Protein AF-A0A8I0C9Y8-F1 (afdb_monomer_lite)

Foldseek 3Di:
DPQWWWFAFPVRDTDTWHFLVPDPDQAQWKWKKFKWFQDPQAIFTPDIDIDNTSVDDPDDDHDPRITIIIDTPADPVRRVVVRCRHPVVPPDDDDDGRHTDD

Radius of gyration: 13.0 Å; chains: 1; bounding box: 29×27×39 Å

Sequence (102 aa):
MSNYLIFRGASGAGYSYMPLSRAPLLKGRSGNYVLARAGDSGWEIVSAGEAPDLGTAPWPDPAADEMVLIRFNVSRSAREAELADLVGGAEGGAQQGLRATG

pLDDT: mean 82.07, std 17.8, range [30.05, 95.31]

Secondary structure (DSSP, 8-state):
----EEEEPTTS-EEEEEEGGG----TT--EEEEEEEEETTEEEEEEEEEES-TTT-------TTEEEEEEES--HHHHHHHHHHHHTT-SSSS----PPB-

Structure (mmCIF, N/CA/C/O backbone):
data_AF-A0A8I0C9Y8-F1
#
_entry.id   AF-A0A8I0C9Y8-F1
#
loop_
_atom_site.group_PDB
_atom_site.id
_atom_site.type_symbol
_atom_site.label_atom_id
_atom_site.label_alt_id
_atom_site.label_comp_id
_atom_site.label_asym_id
_atom_site.label_entity_id
_atom_site.label_seq_id
_atom_site.pdbx_PDB_ins_code
_atom_site.Cartn_x
_atom_site.Cartn_y
_atom_site.Cartn_z
_atom_site.occupancy
_atom_site.B_iso_or_equiv
_atom_site.auth_seq_id
_atom_site.auth_comp_id
_atom_site.auth_asym_id
_atom_site.auth_atom_id
_atom_site.pdbx_PDB_model_num
ATOM 1 N N . MET A 1 1 ? -17.539 4.284 -9.885 1.00 41.69 1 MET A N 1
ATOM 2 C CA . MET A 1 1 ? -17.374 3.811 -8.494 1.00 41.69 1 MET A CA 1
ATOM 3 C C . MET A 1 1 ? -15.892 3.858 -8.183 1.00 41.69 1 MET A C 1
ATOM 5 O O . MET A 1 1 ? -15.108 3.400 -9.007 1.00 41.69 1 MET A O 1
ATOM 9 N N . SER A 1 2 ? -15.500 4.549 -7.116 1.00 48.84 2 SER A N 1
ATOM 10 C CA . SER A 1 2 ? -14.092 4.830 -6.827 1.00 48.84 2 SER A 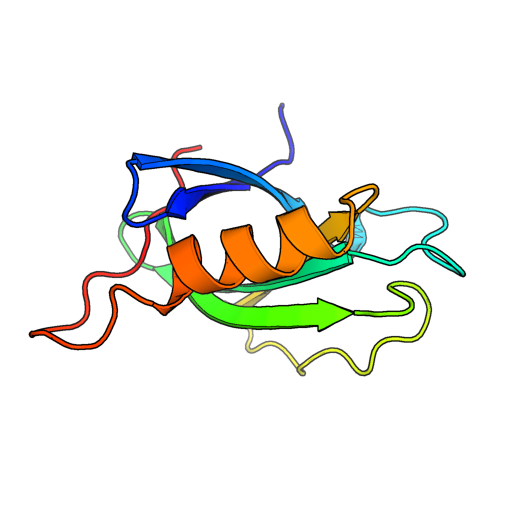CA 1
ATOM 11 C C . SER A 1 2 ? -13.375 3.533 -6.450 1.00 48.84 2 SER A C 1
ATOM 13 O O . SER A 1 2 ? -13.651 2.941 -5.420 1.00 48.84 2 SER A O 1
ATOM 15 N N . ASN A 1 3 ? -12.484 3.070 -7.328 1.00 74.31 3 ASN A N 1
ATOM 16 C CA . ASN A 1 3 ? -11.813 1.763 -7.277 1.00 74.31 3 ASN A CA 1
ATOM 17 C C . ASN A 1 3 ? -10.615 1.721 -6.311 1.00 74.31 3 ASN A C 1
ATOM 19 O O . ASN A 1 3 ? -9.650 0.997 -6.562 1.00 74.31 3 ASN A O 1
ATOM 23 N N . TYR A 1 4 ? -10.649 2.543 -5.267 1.00 88.12 4 TYR A N 1
ATOM 24 C CA . TYR A 1 4 ? -9.556 2.710 -4.322 1.00 88.12 4 TYR A CA 1
ATOM 25 C C . TYR A 1 4 ? -9.978 2.196 -2.949 1.00 88.12 4 TYR A C 1
ATOM 27 O O . TYR A 1 4 ? -11.108 2.427 -2.531 1.00 88.12 4 TYR A O 1
ATOM 35 N N . LEU A 1 5 ? -9.060 1.535 -2.251 1.00 91.88 5 LEU A N 1
ATOM 36 C CA . LEU A 1 5 ? -9.201 1.171 -0.846 1.00 91.88 5 LEU A CA 1
ATOM 37 C C . LEU A 1 5 ? -8.428 2.173 0.001 1.00 91.88 5 LEU A C 1
ATOM 39 O O . LEU A 1 5 ? -7.284 2.495 -0.315 1.00 91.88 5 LEU A O 1
ATOM 43 N N . ILE A 1 6 ? -9.063 2.690 1.051 1.00 93.25 6 ILE A N 1
ATOM 44 C CA . ILE A 1 6 ? -8.457 3.682 1.938 1.00 93.25 6 ILE A CA 1
ATOM 45 C C . ILE A 1 6 ? -8.048 2.992 3.229 1.00 93.25 6 ILE A C 1
ATOM 47 O O . ILE A 1 6 ? -8.918 2.667 4.028 1.00 93.25 6 ILE A O 1
ATOM 51 N N . PHE A 1 7 ? -6.751 2.820 3.466 1.00 92.12 7 PHE A N 1
ATOM 52 C CA . PHE A 1 7 ? -6.248 2.364 4.761 1.00 92.12 7 PHE A CA 1
ATOM 53 C C . PHE A 1 7 ? -5.994 3.555 5.675 1.00 92.12 7 PHE A C 1
ATOM 55 O O . PHE A 1 7 ? -5.472 4.578 5.232 1.00 92.12 7 PHE A O 1
ATOM 62 N N . ARG A 1 8 ? -6.366 3.433 6.948 1.00 92.44 8 ARG A N 1
ATOM 63 C CA . ARG A 1 8 ? -6.061 4.443 7.965 1.00 92.44 8 ARG A CA 1
ATOM 64 C C . ARG A 1 8 ? -4.819 4.031 8.735 1.00 92.44 8 ARG A C 1
ATOM 66 O O . ARG A 1 8 ? -4.823 2.941 9.291 1.00 92.44 8 ARG A O 1
ATOM 73 N N . GLY A 1 9 ? -3.799 4.881 8.770 1.00 91.06 9 GLY A N 1
ATOM 74 C CA . GLY A 1 9 ? -2.637 4.668 9.633 1.00 91.06 9 GLY A CA 1
ATOM 75 C C . GLY A 1 9 ? -2.903 5.078 11.083 1.00 91.06 9 GLY A C 1
ATOM 76 O O . GLY A 1 9 ? -3.957 5.641 11.403 1.00 91.06 9 GLY A O 1
ATOM 77 N N . ALA A 1 10 ? -1.944 4.798 11.965 1.00 91.19 10 ALA A N 1
ATOM 78 C CA . ALA A 1 10 ? -2.032 5.073 13.400 1.00 91.19 10 ALA A CA 1
ATOM 79 C C . ALA A 1 10 ? -2.219 6.568 13.717 1.00 91.19 10 ALA A C 1
ATOM 81 O O . ALA A 1 10 ? -2.892 6.922 14.685 1.00 91.19 10 ALA A O 1
ATOM 82 N N . SER A 1 11 ? -1.696 7.453 12.867 1.00 89.69 11 SER A N 1
ATOM 83 C CA . SER A 1 11 ? -1.890 8.903 12.942 1.00 89.69 11 SER A CA 1
ATOM 84 C C . SER A 1 11 ? -3.321 9.361 12.622 1.00 89.69 11 SER A C 1
ATOM 86 O O . SER A 1 11 ? -3.663 10.527 12.826 1.00 89.69 11 SER A O 1
ATOM 88 N N . GLY A 1 12 ? -4.163 8.472 12.085 1.00 89.81 12 GLY A N 1
ATOM 89 C CA . GLY A 1 12 ? -5.486 8.789 11.550 1.00 89.81 12 GLY A CA 1
ATOM 90 C C . GLY A 1 12 ? -5.478 9.248 10.087 1.00 89.81 12 GLY A C 1
ATOM 91 O O . GLY A 1 12 ? -6.556 9.481 9.527 1.00 89.81 12 GLY A O 1
ATOM 92 N N . ALA A 1 13 ? -4.305 9.354 9.453 1.00 91.44 13 ALA A N 1
ATOM 93 C CA . ALA A 1 13 ? -4.178 9.659 8.032 1.00 91.44 13 ALA A CA 1
ATOM 94 C C . ALA A 1 13 ? -4.782 8.549 7.157 1.00 91.44 13 ALA A C 1
ATOM 96 O O . ALA A 1 13 ? -4.642 7.363 7.445 1.00 91.44 13 ALA A O 1
ATOM 97 N N . GLY A 1 14 ? -5.464 8.944 6.078 1.00 92.69 14 GLY A N 1
ATOM 98 C CA . GLY A 1 14 ? -6.032 8.028 5.090 1.00 92.69 14 GLY A CA 1
ATOM 99 C C . GLY A 1 14 ? -5.137 7.896 3.861 1.00 92.69 14 GLY A C 1
ATOM 100 O O . GLY A 1 14 ? -4.777 8.897 3.239 1.00 92.69 14 GLY A O 1
ATOM 101 N N . TYR A 1 15 ? -4.835 6.661 3.478 1.00 93.94 15 TYR A N 1
ATOM 102 C CA . TYR A 1 15 ? -3.988 6.325 2.342 1.00 93.94 15 TYR A CA 1
ATOM 103 C C . TYR A 1 15 ? -4.781 5.541 1.303 1.00 93.94 15 TYR A C 1
ATOM 105 O O . TYR A 1 15 ? -5.228 4.425 1.558 1.00 93.94 15 TYR A O 1
ATOM 113 N N . SER A 1 16 ? -4.963 6.133 0.123 1.00 93.81 16 SER A N 1
ATOM 114 C CA . SER A 1 16 ? -5.718 5.521 -0.972 1.00 93.81 16 SER A CA 1
ATOM 115 C C . SER A 1 16 ? -4.823 4.641 -1.839 1.00 93.81 16 SER A C 1
ATOM 117 O O . SER A 1 16 ? -3.883 5.129 -2.470 1.00 93.81 16 SER A O 1
ATOM 119 N N . TYR A 1 17 ? -5.175 3.365 -1.931 1.00 94.44 17 TYR A N 1
ATOM 120 C CA . TYR A 1 17 ? -4.509 2.360 -2.746 1.00 94.44 17 TYR A CA 1
ATOM 121 C C . TYR A 1 17 ? -5.426 1.841 -3.847 1.00 94.44 17 TYR A C 1
ATOM 123 O O . TYR A 1 17 ? -6.640 1.793 -3.676 1.00 94.44 17 TYR A O 1
ATOM 131 N N . MET A 1 18 ? -4.855 1.412 -4.970 1.00 93.12 18 MET A N 1
ATOM 132 C CA . MET A 1 18 ? -5.595 0.763 -6.054 1.00 93.12 18 MET A CA 1
ATOM 133 C C . MET A 1 18 ? -5.150 -0.685 -6.273 1.00 93.12 18 MET A C 1
ATOM 135 O O . MET A 1 18 ? -3.975 -0.984 -6.076 1.00 93.12 18 MET A O 1
ATOM 139 N N . PRO A 1 19 ? -6.036 -1.572 -6.757 1.00 92.81 19 PRO A N 1
ATOM 140 C CA . PRO A 1 19 ? -5.653 -2.908 -7.206 1.00 92.81 19 PRO A CA 1
ATOM 141 C C . PRO A 1 19 ? -4.543 -2.868 -8.252 1.00 92.81 19 PRO A C 1
ATOM 143 O O . PRO A 1 19 ? -4.670 -2.173 -9.264 1.00 92.81 19 PRO A O 1
ATOM 146 N N . LEU A 1 20 ? -3.494 -3.668 -8.046 1.00 90.75 20 LEU A N 1
ATOM 147 C CA . LEU A 1 20 ? -2.397 -3.824 -9.003 1.00 90.75 20 LEU A CA 1
ATOM 148 C C . LEU A 1 20 ? -2.911 -4.198 -10.404 1.00 90.75 20 LEU A C 1
ATOM 150 O O . LEU A 1 20 ? -2.458 -3.646 -11.403 1.00 90.75 20 LEU A O 1
ATOM 154 N N . SER A 1 21 ? -3.922 -5.069 -10.475 1.00 87.00 21 SER A N 1
ATOM 155 C CA . SER A 1 21 ? -4.566 -5.516 -11.722 1.00 87.00 21 SER A CA 1
ATOM 156 C C . SER A 1 21 ? -5.195 -4.390 -12.551 1.00 87.00 21 SER A C 1
ATOM 158 O O . SER A 1 21 ? -5.519 -4.588 -13.720 1.00 87.00 21 SER A O 1
ATOM 160 N N . ARG A 1 22 ? -5.381 -3.203 -11.963 1.00 85.31 22 ARG A N 1
ATOM 161 C CA . ARG A 1 22 ? -6.010 -2.039 -12.600 1.00 85.31 22 ARG A CA 1
ATOM 162 C C . ARG A 1 22 ? -5.041 -0.918 -12.923 1.00 85.31 22 ARG A C 1
ATOM 164 O O . ARG A 1 22 ? -5.479 0.141 -13.368 1.00 85.31 22 ARG A O 1
ATOM 171 N N . ALA A 1 23 ? -3.754 -1.124 -12.699 1.00 80.69 23 ALA A N 1
ATOM 172 C CA . ALA A 1 23 ? -2.751 -0.100 -12.893 1.00 80.69 23 ALA A CA 1
ATOM 173 C C . ALA A 1 23 ? -2.033 -0.273 -14.244 1.00 80.69 23 ALA A C 1
ATOM 175 O O . ALA A 1 23 ? -1.113 -1.086 -14.357 1.00 80.69 23 ALA A O 1
ATOM 176 N N . PRO A 1 24 ? -2.412 0.482 -15.292 1.00 69.44 24 PRO A N 1
ATOM 177 C CA . PRO A 1 24 ? -1.659 0.476 -16.536 1.00 69.44 24 PRO A CA 1
ATOM 178 C C . PRO A 1 24 ? -0.321 1.211 -16.360 1.00 69.44 24 PRO A C 1
ATOM 180 O O . PRO A 1 24 ? -0.266 2.295 -15.780 1.00 69.44 24 PRO A O 1
ATOM 183 N N . LEU A 1 25 ? 0.745 0.647 -16.938 1.00 74.50 25 LEU A N 1
ATOM 184 C CA . LEU A 1 25 ? 2.060 1.287 -17.119 1.00 74.50 25 LEU A CA 1
ATOM 185 C C . LEU A 1 25 ? 2.757 1.723 -15.816 1.00 74.50 25 LEU A C 1
ATOM 187 O O . LEU A 1 25 ? 2.970 2.907 -15.549 1.00 74.50 25 LEU A O 1
ATOM 191 N N . LEU A 1 26 ? 3.184 0.731 -15.036 1.00 84.00 26 LEU A N 1
ATOM 192 C CA . LEU A 1 26 ? 3.913 0.926 -13.779 1.00 84.00 26 LEU A CA 1
ATOM 193 C C . LEU A 1 26 ? 5.438 0.926 -13.905 1.00 84.00 26 LEU A C 1
ATOM 195 O O . LEU A 1 26 ? 6.119 1.296 -12.953 1.00 84.00 26 LEU A O 1
ATOM 199 N N . LYS A 1 27 ? 5.974 0.533 -15.065 1.00 84.75 27 LYS A N 1
ATOM 200 C CA . LYS A 1 27 ? 7.421 0.426 -15.281 1.00 84.75 27 LYS A CA 1
ATOM 201 C C . LYS A 1 27 ? 8.117 1.758 -14.993 1.00 84.75 27 LYS A C 1
ATOM 203 O O . LYS A 1 27 ? 7.731 2.791 -15.542 1.00 84.75 27 LYS A O 1
ATOM 208 N N . GLY A 1 28 ? 9.140 1.719 -14.146 1.00 86.00 28 GLY A N 1
ATOM 209 C CA . GLY A 1 28 ? 9.904 2.889 -13.714 1.00 86.00 28 GLY A CA 1
ATOM 210 C C . GLY A 1 28 ? 9.210 3.759 -12.662 1.00 86.00 28 GLY A C 1
ATOM 211 O O . GLY A 1 28 ? 9.733 4.819 -12.319 1.00 86.00 28 GLY A O 1
ATOM 212 N N . ARG A 1 29 ? 8.042 3.357 -12.139 1.00 90.69 29 ARG A N 1
ATOM 213 C CA . ARG A 1 29 ? 7.362 4.076 -11.053 1.00 90.69 29 ARG A CA 1
ATOM 214 C C . ARG A 1 29 ? 7.662 3.408 -9.722 1.00 90.69 29 ARG A C 1
ATOM 216 O O . ARG A 1 29 ? 7.329 2.245 -9.535 1.00 90.69 29 ARG A O 1
ATOM 223 N N . SER A 1 30 ? 8.212 4.168 -8.780 1.00 92.81 30 SER A N 1
ATOM 224 C CA . SER A 1 30 ? 8.307 3.734 -7.384 1.00 92.81 30 SER A CA 1
ATOM 225 C C . SER A 1 30 ? 7.009 4.020 -6.626 1.00 92.81 30 SER A C 1
ATOM 227 O O . SER A 1 30 ? 6.239 4.922 -6.983 1.00 92.81 30 SER A O 1
ATOM 229 N N . GLY A 1 31 ? 6.762 3.258 -5.566 1.00 94.56 31 GLY A N 1
ATOM 230 C CA . GLY A 1 31 ? 5.570 3.416 -4.743 1.00 94.56 31 GLY A CA 1
ATOM 231 C C . GLY A 1 31 ? 5.520 2.458 -3.565 1.00 94.56 31 GLY A C 1
ATOM 232 O O . GLY A 1 31 ? 6.433 1.661 -3.369 1.00 94.56 31 GLY A O 1
ATOM 233 N N . ASN A 1 32 ? 4.437 2.553 -2.804 1.00 95.31 32 ASN A N 1
ATOM 234 C CA . ASN A 1 32 ? 4.111 1.603 -1.750 1.00 95.31 32 ASN A CA 1
ATOM 235 C C . ASN A 1 32 ? 3.160 0.540 -2.280 1.00 95.31 32 ASN A C 1
ATOM 237 O O . ASN A 1 32 ? 2.385 0.782 -3.212 1.00 95.31 32 ASN A O 1
ATOM 241 N N . TYR A 1 33 ? 3.207 -0.628 -1.662 1.00 94.50 33 TYR A N 1
ATOM 242 C CA . TYR A 1 33 ? 2.242 -1.685 -1.876 1.00 94.50 33 TYR A CA 1
ATOM 243 C C . TYR A 1 33 ? 1.770 -2.260 -0.547 1.00 94.50 33 TYR A C 1
ATOM 245 O O . TYR A 1 33 ? 2.461 -2.189 0.469 1.00 94.50 33 TYR A O 1
ATOM 253 N N . VAL A 1 34 ? 0.580 -2.839 -0.592 1.00 95.00 34 VAL A N 1
ATOM 254 C CA . VAL A 1 34 ? -0.069 -3.534 0.509 1.00 95.00 34 VAL A CA 1
ATOM 255 C C . VAL A 1 34 ? -0.619 -4.843 -0.042 1.00 95.00 34 VAL A C 1
ATOM 257 O O . VAL A 1 34 ? -1.323 -4.837 -1.051 1.00 95.00 34 VAL A O 1
ATOM 260 N N . LEU A 1 35 ? -0.318 -5.961 0.610 1.00 94.44 35 LEU A N 1
ATOM 261 C CA . LEU A 1 35 ? -1.111 -7.177 0.477 1.00 94.44 35 LEU A CA 1
ATOM 262 C C . LEU A 1 35 ? -2.253 -7.068 1.480 1.00 94.44 35 LEU A C 1
ATOM 264 O O . LEU A 1 35 ? -2.010 -6.983 2.685 1.00 94.44 35 LEU A O 1
ATOM 268 N N . ALA A 1 36 ? -3.483 -7.039 0.986 1.00 93.38 36 ALA A N 1
ATOM 269 C CA . ALA A 1 36 ? -4.661 -6.971 1.832 1.00 93.38 36 ALA A CA 1
ATOM 270 C C . ALA A 1 36 ? -5.510 -8.224 1.684 1.00 93.38 36 ALA A C 1
ATOM 272 O O . ALA A 1 36 ? -5.658 -8.731 0.575 1.00 93.38 36 ALA A O 1
ATOM 273 N N . ARG A 1 37 ? -6.104 -8.670 2.788 1.00 93.75 37 ARG A N 1
ATOM 274 C CA . ARG A 1 37 ? -7.059 -9.776 2.837 1.00 93.75 37 ARG A CA 1
ATOM 275 C C . ARG A 1 37 ? -8.462 -9.244 3.085 1.00 93.75 37 ARG A C 1
ATOM 277 O O . ARG A 1 37 ? -8.637 -8.320 3.882 1.00 93.75 37 ARG A O 1
ATOM 284 N N . ALA A 1 38 ? -9.454 -9.811 2.414 1.00 89.81 38 ALA A N 1
ATOM 285 C CA . ALA A 1 38 ? -10.851 -9.566 2.736 1.00 89.81 38 ALA A CA 1
ATOM 286 C C . ALA A 1 38 ? -11.201 -10.255 4.066 1.00 89.81 38 ALA A C 1
ATOM 288 O O . ALA A 1 38 ? -11.033 -11.461 4.210 1.00 89.81 38 ALA A O 1
ATOM 289 N N . GLY A 1 39 ? -11.691 -9.490 5.036 1.00 84.94 39 GLY A N 1
ATOM 290 C CA . GLY A 1 39 ? -12.233 -9.987 6.297 1.00 84.94 39 GLY A CA 1
ATOM 291 C C . GLY A 1 39 ? -13.713 -9.638 6.453 1.00 84.94 39 GLY A C 1
ATOM 292 O O . GLY A 1 39 ? -14.292 -8.906 5.648 1.00 84.94 39 GLY A O 1
ATOM 293 N N . ASP A 1 40 ? -14.322 -10.107 7.542 1.00 78.62 40 ASP A N 1
ATOM 294 C CA . ASP A 1 40 ? -15.767 -9.970 7.801 1.00 78.62 40 ASP A CA 1
ATOM 295 C C . ASP A 1 40 ? -16.268 -8.513 7.845 1.00 78.62 40 ASP A C 1
ATOM 297 O O . ASP A 1 40 ? -17.454 -8.246 7.660 1.00 78.62 40 ASP A O 1
ATOM 301 N N . SER A 1 41 ? -15.373 -7.555 8.110 1.00 74.00 41 SER A N 1
ATOM 302 C CA . SER A 1 41 ? -15.709 -6.137 8.315 1.00 74.00 41 SER A CA 1
ATOM 303 C C . SER A 1 41 ? -14.972 -5.166 7.387 1.00 74.00 41 SER A C 1
ATOM 305 O O . SER A 1 41 ? -15.015 -3.955 7.611 1.00 74.00 41 SER A O 1
ATOM 307 N N . GLY A 1 42 ? -14.302 -5.674 6.348 1.00 85.25 42 GLY A N 1
ATOM 308 C CA . GLY A 1 42 ? -13.547 -4.863 5.394 1.00 85.25 42 GLY A CA 1
ATOM 309 C C . GLY A 1 42 ? -12.239 -5.523 4.970 1.00 85.25 42 GLY A C 1
ATOM 310 O O . GLY A 1 42 ? -12.087 -6.733 5.062 1.00 85.25 42 GLY A O 1
ATOM 311 N N . TRP A 1 43 ? -11.293 -4.718 4.494 1.00 90.75 43 TRP A N 1
ATOM 312 C CA . TRP A 1 43 ? -9.956 -5.190 4.127 1.00 90.75 43 TRP A CA 1
ATOM 313 C C . TRP A 1 43 ? -8.985 -5.004 5.279 1.00 90.75 43 TRP A C 1
ATOM 315 O O . TRP A 1 43 ? -9.009 -3.950 5.911 1.00 90.75 43 TRP A O 1
ATOM 325 N N . GLU A 1 44 ? -8.114 -5.985 5.494 1.00 90.81 44 GLU A N 1
ATOM 326 C CA . GLU A 1 44 ? -7.047 -5.949 6.491 1.00 90.81 44 GLU A CA 1
ATOM 327 C C . GLU A 1 44 ? -5.682 -6.034 5.812 1.00 90.81 44 GLU A C 1
ATOM 329 O O . GLU A 1 44 ? -5.494 -6.805 4.872 1.00 90.81 44 GLU A O 1
ATOM 334 N N . ILE A 1 45 ? -4.719 -5.246 6.291 1.00 91.75 45 ILE A N 1
ATOM 335 C CA . ILE A 1 45 ? -3.334 -5.301 5.811 1.00 91.75 45 ILE A CA 1
ATOM 336 C C . ILE A 1 45 ? -2.666 -6.570 6.351 1.00 91.75 45 ILE A C 1
ATOM 338 O O . ILE A 1 45 ? -2.491 -6.713 7.558 1.00 91.75 45 ILE A O 1
ATOM 342 N N . VAL A 1 46 ? -2.254 -7.461 5.449 1.00 92.50 46 VAL A N 1
ATOM 343 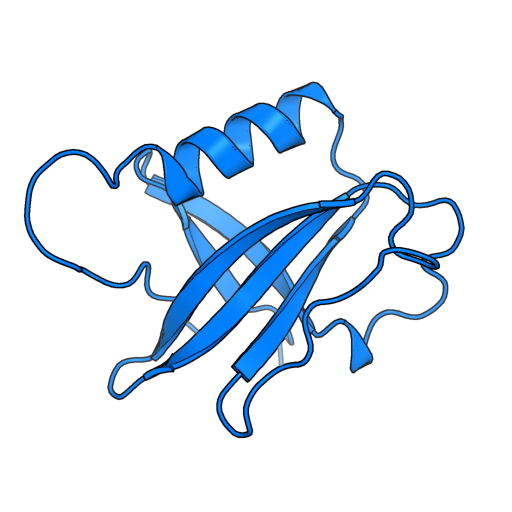C CA . VAL A 1 46 ? -1.433 -8.644 5.758 1.00 92.50 46 VAL A CA 1
ATOM 344 C C . VAL A 1 46 ? 0.044 -8.267 5.764 1.00 92.50 46 VAL A C 1
ATOM 346 O O . VAL A 1 46 ? 0.795 -8.659 6.654 1.00 92.50 46 VAL A O 1
ATOM 349 N N . SER A 1 47 ? 0.469 -7.493 4.767 1.00 91.06 47 SER A N 1
ATOM 350 C CA . SER A 1 47 ? 1.824 -6.956 4.677 1.00 91.06 47 SER A CA 1
ATOM 351 C C . SER A 1 47 ? 1.843 -5.652 3.887 1.00 91.06 47 SER A C 1
ATOM 353 O O . SER A 1 47 ? 0.955 -5.385 3.076 1.00 91.06 47 SER A O 1
ATOM 355 N N . ALA A 1 48 ? 2.856 -4.826 4.131 1.00 92.62 48 ALA A N 1
ATOM 356 C CA . ALA A 1 48 ? 3.077 -3.577 3.419 1.00 92.62 48 ALA A CA 1
ATOM 357 C C . ALA A 1 48 ? 4.570 -3.401 3.129 1.00 92.62 48 ALA A C 1
ATOM 359 O O . ALA A 1 48 ? 5.415 -3.862 3.898 1.00 92.62 48 ALA A O 1
ATOM 360 N N . GLY A 1 49 ? 4.900 -2.729 2.030 1.00 92.88 49 GLY A N 1
ATOM 361 C CA . GLY A 1 49 ? 6.289 -2.477 1.668 1.00 92.88 49 GLY A CA 1
ATOM 362 C C . GLY A 1 49 ? 6.466 -1.429 0.579 1.00 92.88 49 GLY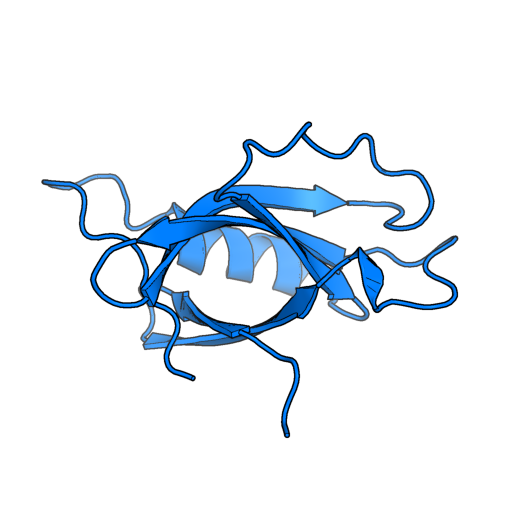 A C 1
ATOM 363 O O . GLY A 1 49 ? 5.502 -0.917 0.007 1.00 92.88 49 GLY A O 1
ATOM 364 N N . GLU A 1 50 ? 7.728 -1.118 0.287 1.00 93.50 50 GLU A N 1
ATOM 365 C CA . GLU A 1 50 ? 8.102 -0.254 -0.831 1.00 93.50 50 GLU A CA 1
ATOM 366 C C . GLU A 1 50 ? 8.495 -1.080 -2.052 1.00 93.50 50 GLU A C 1
ATOM 368 O O . GLU A 1 50 ? 9.162 -2.110 -1.949 1.00 93.50 50 GLU A O 1
ATOM 373 N N . ALA A 1 51 ? 8.156 -0.566 -3.227 1.00 91.88 51 ALA A N 1
ATOM 374 C CA . ALA A 1 51 ? 8.652 -1.046 -4.501 1.00 91.88 51 ALA A CA 1
ATOM 375 C C . ALA A 1 51 ? 9.447 0.076 -5.192 1.00 91.88 51 ALA A C 1
ATOM 377 O O . ALA A 1 51 ? 8.884 1.139 -5.486 1.00 91.88 51 ALA A O 1
ATOM 378 N N . PRO A 1 52 ? 10.742 -0.134 -5.496 1.00 88.62 52 PRO A N 1
ATOM 379 C CA . PRO A 1 52 ? 11.522 0.827 -6.275 1.00 88.62 52 PRO A CA 1
ATOM 380 C C . PRO A 1 52 ? 11.045 0.905 -7.735 1.00 88.62 52 PRO A C 1
ATOM 382 O O . PRO A 1 52 ? 11.131 1.968 -8.345 1.00 88.62 52 PRO A O 1
ATOM 385 N N . ASP A 1 53 ? 10.496 -0.189 -8.268 1.00 90.88 53 ASP A N 1
ATOM 386 C CA . ASP A 1 53 ? 9.811 -0.242 -9.560 1.00 90.88 53 ASP A CA 1
ATOM 387 C C . ASP A 1 53 ? 8.583 -1.157 -9.448 1.00 90.88 53 ASP A C 1
ATOM 389 O O . ASP A 1 53 ? 8.697 -2.377 -9.336 1.00 90.88 53 ASP A O 1
ATOM 393 N N . LEU A 1 54 ? 7.396 -0.559 -9.474 1.00 90.75 54 LEU A N 1
ATOM 394 C CA . LEU A 1 54 ? 6.108 -1.247 -9.423 1.00 90.75 54 LEU A CA 1
ATOM 395 C C . LEU A 1 54 ? 5.821 -2.050 -10.704 1.00 90.75 54 LEU A C 1
ATOM 397 O O . LEU A 1 54 ? 4.914 -2.866 -10.732 1.00 90.75 54 LEU A O 1
ATOM 401 N N . GLY A 1 55 ? 6.545 -1.835 -11.800 1.00 88.56 55 GLY A N 1
ATOM 402 C CA . GLY A 1 55 ? 6.416 -2.661 -13.000 1.00 88.56 55 GLY A CA 1
ATOM 403 C C . GLY A 1 55 ? 7.152 -3.996 -12.904 1.00 88.56 55 GLY A C 1
ATOM 404 O O . GLY A 1 55 ? 6.839 -4.907 -13.668 1.00 88.56 55 GLY A O 1
ATOM 405 N N . THR A 1 56 ? 8.129 -4.115 -12.001 1.00 87.56 56 THR A N 1
ATOM 406 C CA . THR A 1 56 ? 9.016 -5.289 -11.903 1.00 87.56 56 THR A CA 1
ATOM 407 C C . THR A 1 56 ? 9.160 -5.830 -10.484 1.00 87.56 56 THR A C 1
ATOM 409 O O . THR A 1 56 ? 9.996 -6.702 -10.252 1.00 87.56 56 THR A O 1
ATOM 412 N N . ALA A 1 57 ? 8.408 -5.294 -9.522 1.00 87.94 57 ALA A N 1
ATOM 413 C CA . ALA A 1 57 ? 8.458 -5.753 -8.145 1.00 87.94 57 ALA A CA 1
ATOM 414 C C . ALA A 1 57 ? 8.095 -7.248 -8.062 1.00 87.94 57 ALA A C 1
ATOM 416 O O . ALA A 1 57 ? 7.154 -7.686 -8.730 1.00 87.94 57 ALA A O 1
ATOM 417 N N . PRO A 1 58 ? 8.816 -8.038 -7.248 1.00 86.19 58 PRO A N 1
ATOM 418 C CA . PRO A 1 58 ? 8.436 -9.414 -6.971 1.00 86.19 58 PRO A CA 1
ATOM 419 C C . PRO A 1 58 ? 7.230 -9.399 -6.029 1.00 86.19 58 PRO A C 1
ATOM 421 O O . PRO A 1 58 ? 7.373 -9.311 -4.810 1.00 86.19 58 PRO A O 1
ATOM 424 N N . TRP A 1 59 ? 6.033 -9.404 -6.606 1.00 87.31 59 TRP A N 1
ATOM 425 C CA . TRP A 1 59 ? 4.793 -9.378 -5.841 1.00 87.31 59 TRP A CA 1
ATOM 426 C C . TRP A 1 59 ? 4.629 -10.638 -4.988 1.00 87.31 59 TRP A C 1
ATOM 428 O O . TRP A 1 59 ? 5.005 -11.721 -5.444 1.00 87.31 59 TRP A O 1
ATOM 438 N N . PRO A 1 60 ? 4.054 -10.525 -3.777 1.00 83.88 60 PRO A N 1
ATOM 439 C CA . PRO A 1 60 ? 3.628 -11.705 -3.038 1.00 83.88 60 PRO A CA 1
ATOM 440 C C . PRO A 1 60 ? 2.557 -12.456 -3.841 1.00 83.88 60 PRO A C 1
ATOM 442 O O . PRO A 1 60 ? 1.764 -11.825 -4.542 1.00 83.88 60 PRO A O 1
ATOM 445 N N . ASP A 1 61 ? 2.546 -13.784 -3.735 1.00 85.75 61 ASP A N 1
ATOM 446 C CA . ASP A 1 61 ? 1.517 -14.637 -4.338 1.00 85.75 61 ASP A CA 1
ATOM 447 C C . ASP A 1 61 ? 0.267 -14.609 -3.440 1.00 85.75 61 ASP A C 1
ATOM 449 O O . ASP A 1 61 ? 0.334 -15.115 -2.315 1.00 85.75 61 ASP A O 1
ATOM 453 N N . PRO A 1 62 ? -0.829 -13.939 -3.846 1.00 87.94 62 PRO A N 1
ATOM 454 C CA . PRO A 1 62 ? -1.980 -13.742 -2.975 1.00 87.94 62 PRO A CA 1
ATOM 455 C C . PRO A 1 62 ? -2.801 -15.030 -2.836 1.00 87.94 62 PRO A C 1
ATOM 457 O O . PRO A 1 62 ? -3.058 -15.730 -3.818 1.00 87.94 62 PRO A O 1
ATOM 460 N N . ALA A 1 63 ? -3.294 -15.305 -1.628 1.00 90.88 63 ALA A N 1
ATOM 461 C CA . ALA A 1 63 ? -4.366 -16.278 -1.433 1.00 90.88 63 ALA A CA 1
ATOM 462 C C . ALA A 1 63 ? -5.674 -15.836 -2.131 1.00 90.88 63 ALA A C 1
ATOM 464 O O . ALA A 1 63 ? -5.808 -14.707 -2.605 1.00 90.88 63 ALA A O 1
ATOM 465 N N . ALA A 1 64 ? -6.670 -16.727 -2.197 1.00 86.88 64 ALA A N 1
ATOM 466 C CA . ALA A 1 64 ? -7.929 -16.474 -2.912 1.00 86.88 64 ALA A CA 1
ATOM 467 C C . ALA A 1 64 ? -8.722 -15.259 -2.383 1.00 86.88 64 ALA A C 1
ATOM 469 O O . ALA A 1 64 ? -9.498 -14.656 -3.123 1.00 86.88 64 ALA A O 1
ATOM 470 N N . ASP A 1 65 ? -8.535 -14.915 -1.113 1.00 91.12 65 ASP A N 1
ATOM 471 C CA . ASP A 1 65 ? -9.141 -13.789 -0.405 1.00 91.12 65 ASP A CA 1
ATOM 472 C C . ASP A 1 65 ? -8.193 -12.586 -0.264 1.00 91.12 65 ASP A C 1
ATOM 474 O O . ASP A 1 65 ? -8.520 -11.615 0.422 1.00 91.12 65 ASP A O 1
ATOM 478 N N . GLU A 1 66 ? -7.035 -12.617 -0.925 1.00 94.25 66 GLU A N 1
ATOM 479 C CA . GLU A 1 66 ? -6.016 -11.576 -0.860 1.00 94.25 66 GLU A CA 1
ATOM 480 C C . GLU A 1 66 ? -5.843 -10.826 -2.184 1.00 94.25 66 GLU A C 1
ATOM 482 O O . GLU A 1 66 ? -6.149 -11.302 -3.277 1.00 94.25 66 GLU A O 1
ATOM 487 N N . MET A 1 67 ? -5.326 -9.604 -2.089 1.00 94.31 67 MET A N 1
ATOM 488 C CA . MET A 1 67 ? -5.060 -8.754 -3.239 1.00 94.31 67 MET A CA 1
ATOM 489 C C . MET A 1 67 ? -3.874 -7.833 -2.981 1.00 94.31 67 MET A C 1
ATOM 491 O O . MET A 1 67 ? -3.766 -7.202 -1.929 1.00 94.31 67 MET A O 1
ATOM 495 N N . VAL A 1 68 ? -3.027 -7.687 -4.002 1.00 94.31 68 VAL A N 1
ATOM 496 C CA . VAL A 1 68 ? -1.979 -6.665 -4.026 1.00 94.31 68 VAL A CA 1
ATOM 497 C C . VAL A 1 68 ? -2.568 -5.325 -4.453 1.00 94.31 68 VAL A C 1
ATOM 499 O O . VAL A 1 68 ? -3.156 -5.169 -5.530 1.00 94.31 68 VAL A O 1
ATOM 502 N N . LEU A 1 69 ? -2.369 -4.344 -3.590 1.00 94.75 69 LEU A N 1
ATOM 5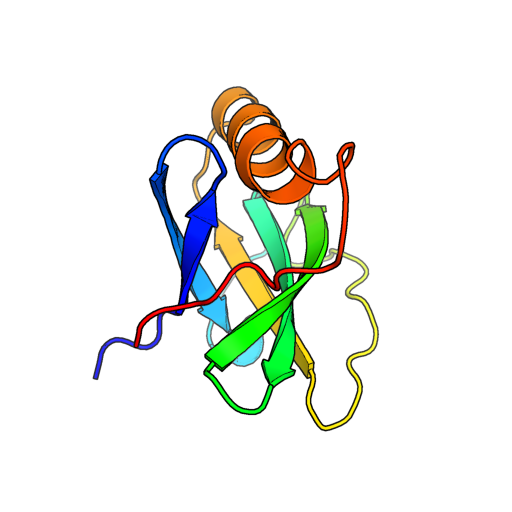03 C CA . LEU A 1 69 ? -2.793 -2.967 -3.721 1.00 94.75 69 LEU A CA 1
ATOM 504 C C . LEU A 1 69 ? -1.556 -2.082 -3.806 1.00 94.75 69 LEU A C 1
ATOM 506 O O . LEU A 1 69 ? -0.571 -2.326 -3.118 1.00 94.75 69 LEU A O 1
ATOM 510 N N . ILE A 1 70 ? -1.595 -1.043 -4.631 1.00 94.81 70 ILE A N 1
ATOM 511 C CA . ILE A 1 70 ? -0.450 -0.163 -4.859 1.00 94.81 70 ILE A CA 1
ATOM 512 C C . ILE A 1 70 ? -0.821 1.310 -4.740 1.00 94.81 70 ILE A C 1
ATOM 514 O O . ILE A 1 70 ? -1.951 1.725 -5.020 1.00 94.81 70 ILE A O 1
ATOM 518 N N . ARG A 1 71 ? 0.185 2.110 -4.401 1.00 93.81 71 ARG A N 1
ATOM 519 C CA . ARG A 1 71 ? 0.151 3.568 -4.397 1.00 93.81 71 ARG A CA 1
ATOM 520 C C . ARG A 1 71 ? 1.439 4.090 -5.032 1.00 93.81 71 ARG A C 1
ATOM 522 O O . ARG A 1 71 ? 2.520 3.960 -4.467 1.00 93.81 71 ARG A O 1
ATOM 529 N N . PHE A 1 72 ? 1.329 4.674 -6.221 1.00 90.69 72 PHE A N 1
ATOM 530 C CA . PHE A 1 72 ? 2.462 5.223 -6.976 1.00 90.69 72 PHE A CA 1
ATOM 531 C C . PHE A 1 72 ? 2.485 6.758 -6.933 1.00 90.69 72 PHE A C 1
ATOM 533 O O . PHE A 1 72 ? 1.522 7.380 -6.493 1.00 90.69 72 PHE A O 1
ATOM 540 N N . ASN A 1 73 ? 3.573 7.372 -7.416 1.00 83.81 73 ASN A N 1
ATOM 541 C CA . ASN A 1 73 ? 3.820 8.827 -7.363 1.00 83.81 73 ASN A CA 1
ATOM 542 C C . ASN A 1 73 ? 3.966 9.391 -5.935 1.00 83.81 73 ASN A C 1
ATOM 544 O O . ASN A 1 73 ? 3.581 10.526 -5.662 1.00 83.81 73 ASN A O 1
ATOM 548 N N . VAL A 1 74 ? 4.547 8.608 -5.026 1.00 84.62 74 VAL A N 1
ATOM 549 C CA . VAL A 1 74 ? 4.847 9.022 -3.648 1.00 84.62 74 VAL A CA 1
ATOM 550 C C . VAL A 1 74 ? 6.355 9.232 -3.518 1.00 84.62 74 VAL A C 1
ATOM 552 O O . VAL A 1 74 ? 7.134 8.382 -3.961 1.00 84.62 74 VAL A O 1
ATOM 555 N N . SER A 1 75 ? 6.782 10.359 -2.938 1.00 89.00 75 SER A N 1
ATOM 556 C CA . SER A 1 75 ? 8.205 10.613 -2.680 1.00 89.00 75 SER A CA 1
ATOM 557 C C . SER A 1 75 ? 8.771 9.572 -1.714 1.00 89.00 75 SER A C 1
ATOM 559 O O . SER A 1 75 ? 8.041 9.021 -0.895 1.00 89.00 75 SER A O 1
ATOM 561 N N . ARG A 1 76 ? 10.082 9.318 -1.773 1.00 88.56 76 ARG A N 1
ATOM 562 C CA . ARG A 1 76 ? 10.726 8.335 -0.890 1.00 88.56 76 ARG A CA 1
ATOM 563 C C . ARG A 1 76 ? 10.445 8.594 0.593 1.00 88.56 76 ARG A C 1
ATOM 565 O O . ARG A 1 76 ? 10.009 7.691 1.285 1.00 88.56 76 ARG A O 1
ATOM 572 N N . SER A 1 77 ? 10.625 9.829 1.057 1.00 88.62 77 SER A N 1
ATOM 573 C CA . SER A 1 77 ? 10.368 10.179 2.460 1.00 88.62 77 SE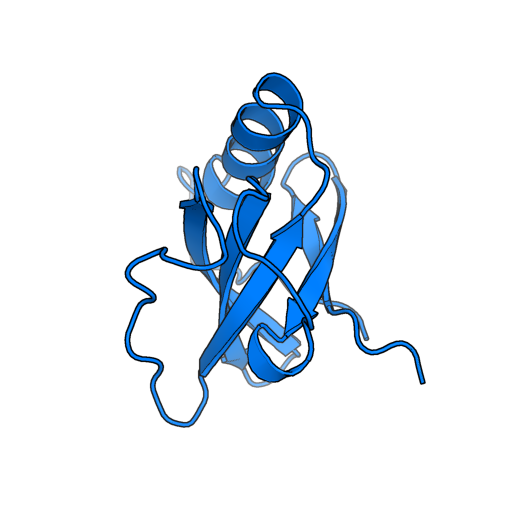R A CA 1
ATOM 574 C C . SER A 1 77 ? 8.908 9.973 2.871 1.00 88.62 77 SER A C 1
ATOM 576 O O . SER A 1 77 ? 8.637 9.568 3.996 1.00 88.62 77 SER A O 1
ATOM 578 N N . ALA A 1 78 ? 7.958 10.222 1.964 1.00 90.69 78 ALA A N 1
ATOM 579 C CA . ALA A 1 78 ? 6.546 9.984 2.236 1.00 90.69 78 ALA A CA 1
ATOM 580 C C . ALA A 1 78 ? 6.195 8.489 2.250 1.00 90.69 78 ALA A C 1
ATOM 582 O O . ALA A 1 78 ? 5.286 8.104 2.977 1.00 90.69 78 ALA A O 1
ATOM 583 N N . ARG A 1 79 ? 6.910 7.653 1.486 1.00 92.81 79 ARG A N 1
ATOM 584 C CA . ARG A 1 79 ? 6.727 6.197 1.503 1.00 92.81 79 ARG A CA 1
ATOM 585 C C . ARG A 1 79 ? 7.160 5.578 2.824 1.00 92.81 79 ARG A C 1
ATOM 587 O O . ARG A 1 79 ? 6.366 4.854 3.418 1.00 92.81 79 ARG A O 1
ATOM 594 N N . GLU A 1 80 ? 8.353 5.940 3.295 1.00 92.06 80 GLU A N 1
ATOM 595 C CA . GLU A 1 80 ? 8.906 5.472 4.570 1.00 92.06 80 GLU A CA 1
ATOM 596 C C . GLU A 1 80 ? 7.984 5.885 5.736 1.00 92.06 80 GLU A C 1
ATOM 598 O O . GLU A 1 80 ? 7.639 5.062 6.583 1.00 92.06 80 GLU A O 1
ATOM 603 N N . ALA A 1 81 ? 7.509 7.140 5.736 1.00 92.69 81 ALA A N 1
ATOM 604 C CA . ALA A 1 81 ? 6.583 7.651 6.749 1.00 92.69 81 ALA A CA 1
ATOM 605 C C . ALA A 1 81 ? 5.203 6.973 6.706 1.00 92.69 81 ALA A C 1
ATOM 607 O O . ALA A 1 81 ? 4.639 6.667 7.750 1.00 92.69 81 ALA A O 1
ATOM 608 N N . GLU A 1 82 ? 4.655 6.729 5.514 1.00 94.00 82 GLU A N 1
ATOM 609 C CA . GLU A 1 82 ? 3.386 6.014 5.350 1.00 94.00 82 GLU A CA 1
ATOM 610 C C . GLU A 1 82 ? 3.480 4.570 5.841 1.00 94.00 82 GLU A C 1
ATOM 612 O O . GLU A 1 82 ? 2.591 4.120 6.556 1.00 94.00 82 GLU A O 1
ATOM 617 N N . LEU A 1 83 ? 4.546 3.845 5.491 1.00 92.38 83 LEU A N 1
ATOM 618 C CA . LEU A 1 83 ? 4.730 2.486 5.990 1.00 92.38 83 LEU A CA 1
ATOM 619 C C . LEU A 1 83 ? 4.848 2.491 7.508 1.00 92.38 83 LEU A C 1
ATOM 621 O O . LEU A 1 83 ? 4.141 1.735 8.160 1.00 92.38 83 LEU A O 1
ATOM 625 N N . ALA A 1 84 ? 5.662 3.378 8.080 1.00 91.81 84 ALA A N 1
ATOM 626 C CA . ALA A 1 84 ? 5.755 3.513 9.529 1.00 91.81 84 ALA A CA 1
ATOM 627 C C . ALA A 1 84 ? 4.389 3.809 10.175 1.00 91.81 84 ALA A C 1
ATOM 629 O O . ALA A 1 84 ? 4.093 3.257 11.229 1.00 91.81 84 ALA A O 1
ATOM 630 N N . ASP A 1 85 ? 3.532 4.610 9.540 1.00 93.06 85 ASP A N 1
ATOM 631 C CA . ASP A 1 85 ? 2.192 4.901 10.060 1.00 93.06 85 ASP A CA 1
ATOM 632 C C . ASP A 1 85 ? 1.215 3.720 9.922 1.00 93.06 85 ASP A C 1
ATOM 634 O O . ASP A 1 85 ? 0.347 3.525 10.773 1.00 93.06 85 ASP A O 1
ATOM 638 N N . LEU A 1 86 ? 1.355 2.911 8.867 1.00 90.50 86 LEU A N 1
ATOM 639 C CA . LEU A 1 86 ? 0.524 1.730 8.628 1.00 90.50 86 LEU A CA 1
ATOM 640 C C . LEU A 1 86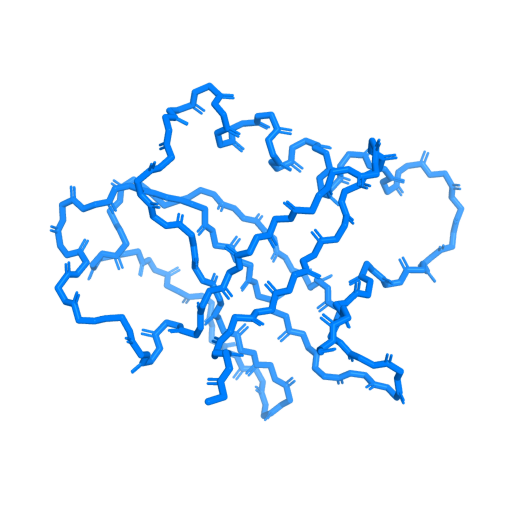 ? 0.955 0.524 9.475 1.00 90.50 86 LEU A C 1
ATOM 642 O O . LEU A 1 86 ? 0.096 -0.159 10.014 1.00 90.50 86 LEU A O 1
ATOM 646 N N . VAL A 1 87 ? 2.255 0.243 9.613 1.00 84.31 87 VAL A N 1
ATOM 647 C CA . VAL A 1 87 ? 2.756 -0.948 10.333 1.00 84.31 87 VAL A CA 1
ATOM 648 C C . VAL A 1 87 ? 3.330 -0.654 11.722 1.00 84.31 87 VAL A C 1
ATOM 650 O O . VAL A 1 87 ? 3.343 -1.541 12.572 1.00 84.31 87 VAL A O 1
ATOM 653 N N . GLY A 1 88 ? 3.768 0.575 12.001 1.00 64.50 88 GLY A N 1
ATOM 654 C CA . GLY A 1 88 ? 4.431 0.946 13.260 1.00 64.50 88 GLY A CA 1
ATOM 655 C C . GLY A 1 88 ? 3.515 1.013 14.488 1.00 64.50 88 GLY A C 1
ATOM 656 O O . GLY A 1 88 ? 4.010 1.101 15.605 1.00 64.50 88 GLY A O 1
ATOM 657 N N . GLY A 1 89 ? 2.193 0.917 14.316 1.00 51.72 89 GLY A N 1
ATOM 658 C CA . GLY A 1 89 ? 1.232 0.793 15.421 1.00 51.72 89 GLY A CA 1
ATOM 659 C C . GLY A 1 89 ? 1.085 -0.625 15.997 1.00 51.72 89 GLY A C 1
ATOM 660 O O . GLY A 1 89 ? 0.288 -0.819 16.910 1.00 51.72 89 GLY A O 1
ATOM 661 N N . ALA A 1 90 ? 1.802 -1.625 15.467 1.00 48.00 90 ALA A N 1
ATOM 662 C CA . ALA A 1 90 ? 1.592 -3.041 15.789 1.00 48.00 90 ALA A CA 1
ATOM 663 C C . ALA A 1 90 ? 2.263 -3.539 17.091 1.00 48.00 90 ALA A C 1
ATOM 665 O O . ALA A 1 90 ? 1.994 -4.663 17.521 1.00 48.00 90 ALA A O 1
ATOM 666 N N . GLU A 1 91 ? 3.102 -2.737 17.755 1.00 34.56 91 GLU A N 1
ATOM 667 C CA . GLU A 1 91 ? 3.741 -3.123 19.024 1.00 34.56 91 GLU A CA 1
ATOM 668 C C . GLU A 1 91 ? 2.921 -2.659 20.236 1.00 34.56 91 GLU A C 1
ATOM 670 O O . GLU A 1 91 ? 3.244 -1.673 20.895 1.00 34.56 91 GLU A O 1
ATOM 675 N N . GLY A 1 92 ? 1.831 -3.369 20.544 1.00 32.41 92 GLY A N 1
ATOM 676 C CA . GLY A 1 92 ? 1.065 -3.064 21.755 1.00 32.41 92 GLY A CA 1
ATOM 677 C C . GLY A 1 92 ? -0.344 -3.634 21.828 1.00 32.41 92 GLY A C 1
ATOM 678 O O . GLY A 1 92 ? -1.280 -2.892 22.089 1.00 32.41 92 GLY A O 1
ATOM 679 N N . GLY A 1 93 ? -0.491 -4.950 21.665 1.00 30.05 93 GLY A N 1
ATOM 680 C CA . GLY A 1 93 ? -1.707 -5.664 22.063 1.00 30.05 93 GLY A CA 1
ATOM 681 C C . GLY A 1 93 ? -2.749 -5.837 20.958 1.00 30.05 93 GLY A C 1
ATOM 682 O O . GLY A 1 93 ? -3.408 -4.893 20.556 1.00 30.05 93 GLY A O 1
ATOM 683 N N . ALA A 1 94 ? -2.938 -7.102 20.573 1.00 32.25 94 ALA A N 1
ATOM 684 C CA . ALA A 1 94 ? -4.060 -7.653 19.815 1.00 32.25 94 ALA A CA 1
ATOM 685 C C . ALA A 1 94 ? -4.342 -7.036 18.429 1.00 32.25 94 ALA A C 1
ATOM 687 O O . ALA A 1 94 ? -4.792 -5.906 18.291 1.00 32.25 94 ALA A O 1
ATOM 688 N N . GLN A 1 95 ? -4.162 -7.882 17.410 1.00 44.09 95 GLN A N 1
ATOM 689 C CA . GLN A 1 95 ? -4.723 -7.776 16.062 1.00 44.09 95 GLN A CA 1
ATOM 690 C C . GLN A 1 95 ? -6.047 -6.986 16.024 1.00 44.09 95 GLN A C 1
ATOM 692 O O . GLN A 1 95 ? -7.116 -7.523 16.304 1.00 44.09 95 GLN A O 1
ATOM 697 N N . GLN A 1 96 ? -5.984 -5.715 15.639 1.00 37.97 96 GLN A N 1
ATOM 698 C CA . GLN A 1 96 ? -7.118 -5.019 15.044 1.00 37.97 96 GLN A CA 1
ATOM 699 C C . GLN A 1 96 ? -6.687 -4.638 13.640 1.00 37.97 96 GLN A C 1
ATOM 701 O O . GLN A 1 96 ? -5.930 -3.689 13.446 1.00 37.97 96 GLN A O 1
ATOM 706 N N . GLY A 1 97 ? -7.126 -5.453 12.678 1.00 44.81 97 GLY A N 1
ATOM 707 C CA . GLY A 1 97 ? -6.911 -5.234 11.259 1.00 44.81 97 GLY A CA 1
ATOM 708 C C . GLY A 1 97 ? -7.201 -3.785 10.894 1.00 44.81 97 GLY A C 1
ATOM 709 O O . GLY A 1 97 ? -8.267 -3.251 11.203 1.00 44.81 97 GLY A O 1
ATOM 710 N N . LEU A 1 98 ? -6.218 -3.136 10.273 1.00 53.59 98 LEU A N 1
ATOM 711 C CA . LEU A 1 98 ? -6.355 -1.791 9.729 1.00 53.59 98 LEU A CA 1
ATOM 712 C C . LEU A 1 98 ? -7.432 -1.846 8.652 1.00 53.59 98 LEU A C 1
ATOM 714 O O . LEU A 1 98 ? -7.203 -2.393 7.576 1.00 53.59 98 LEU A O 1
ATOM 718 N N . ARG A 1 99 ? -8.622 -1.335 8.977 1.00 57.03 99 ARG A N 1
ATOM 719 C CA . ARG A 1 99 ? -9.813 -1.490 8.139 1.00 57.03 99 ARG A CA 1
ATOM 720 C C . ARG A 1 99 ? -9.848 -0.448 7.039 1.00 57.03 99 ARG A C 1
ATOM 722 O O . ARG A 1 99 ? -9.709 0.747 7.311 1.00 57.03 99 ARG A O 1
ATOM 729 N N . ALA A 1 100 ? -10.131 -0.892 5.819 1.00 46.69 100 ALA A N 1
ATOM 730 C CA . ALA A 1 100 ? -10.499 0.015 4.743 1.00 46.69 100 ALA A CA 1
ATOM 731 C C . ALA A 1 100 ? -11.997 0.357 4.766 1.00 46.69 100 ALA A C 1
ATOM 733 O O . ALA A 1 100 ? -12.837 -0.539 4.821 1.00 46.69 100 ALA A O 1
ATOM 734 N N . THR A 1 101 ? -12.341 1.647 4.688 1.00 50.53 101 THR A N 1
ATOM 735 C CA . THR A 1 101 ? -13.725 2.109 4.466 1.00 50.53 101 THR A CA 1
ATOM 736 C C . THR A 1 101 ? -13.963 2.305 2.968 1.00 50.53 101 THR A C 1
ATOM 738 O O . THR A 1 101 ? -13.201 3.045 2.340 1.00 50.53 101 THR A O 1
ATOM 741 N N . GLY A 1 102 ? -14.971 1.621 2.415 1.00 39.19 102 GLY A N 1
ATOM 742 C CA . GLY A 1 102 ? -15.395 1.718 1.008 1.00 39.19 102 GLY A CA 1
ATOM 743 C C . GLY A 1 102 ? -16.359 2.861 0.719 1.00 39.19 102 GLY A C 1
ATOM 744 O O . GLY A 1 102 ? -16.985 3.363 1.679 1.00 39.19 102 GLY A O 1
#